Protein AF-A0A7Y5WNV5-F1 (afdb_monomer_lite)

Radius of gyration: 14.69 Å; chains: 1; bounding box: 29×34×46 Å

Structure (mmCIF, N/CA/C/O backbone):
data_AF-A0A7Y5WNV5-F1
#
_entry.id   AF-A0A7Y5WNV5-F1
#
loop_
_atom_site.group_PDB
_atom_site.id
_atom_site.type_symbol
_atom_site.label_atom_id
_atom_site.label_alt_id
_atom_site.label_comp_id
_atom_site.label_asym_id
_atom_site.label_entity_id
_atom_site.label_seq_id
_atom_site.pdbx_PDB_ins_code
_atom_site.Cartn_x
_atom_site.Cartn_y
_atom_site.Cartn_z
_atom_site.occupancy
_atom_site.B_iso_or_equiv
_atom_site.auth_seq_id
_atom_site.auth_comp_id
_atom_site.auth_asym_id
_atom_site.auth_atom_id
_atom_site.pdbx_PDB_model_num
ATOM 1 N N . MET A 1 1 ? -10.266 -18.840 -5.590 1.00 40.28 1 MET A N 1
ATOM 2 C CA . MET A 1 1 ? -8.909 -18.914 -4.999 1.00 40.28 1 MET A CA 1
ATOM 3 C C . MET A 1 1 ? -8.563 -17.548 -4.424 1.00 40.28 1 MET A C 1
ATOM 5 O O . MET A 1 1 ? -8.606 -16.576 -5.164 1.00 40.28 1 MET A O 1
ATOM 9 N N . ALA A 1 2 ? -8.298 -17.426 -3.120 1.00 50.06 2 ALA A N 1
ATOM 10 C CA . ALA A 1 2 ? -7.896 -16.140 -2.549 1.00 50.06 2 ALA A CA 1
ATOM 11 C C . ALA A 1 2 ? -6.493 -15.791 -3.063 1.00 50.06 2 ALA A C 1
ATOM 13 O O . ALA A 1 2 ? -5.511 -16.406 -2.644 1.00 50.06 2 ALA A O 1
ATOM 14 N N . HIS A 1 3 ? -6.394 -14.840 -3.994 1.00 60.91 3 HIS A N 1
ATOM 15 C CA . HIS A 1 3 ? -5.102 -14.338 -4.445 1.00 60.91 3 HIS A CA 1
ATOM 16 C C . HIS A 1 3 ? -4.346 -13.785 -3.230 1.00 60.91 3 HIS A C 1
ATOM 18 O O . HIS A 1 3 ? -4.773 -12.824 -2.588 1.00 60.91 3 HIS A O 1
ATOM 24 N N . ARG A 1 4 ? -3.244 -14.446 -2.861 1.00 83.06 4 ARG A N 1
ATOM 25 C CA . ARG A 1 4 ? -2.342 -13.962 -1.816 1.00 83.06 4 ARG A CA 1
ATOM 26 C C . ARG A 1 4 ? -1.481 -12.859 -2.417 1.00 83.06 4 ARG A C 1
ATOM 28 O O . ARG A 1 4 ? -0.766 -13.098 -3.386 1.00 83.06 4 ARG A O 1
ATOM 35 N N . PHE A 1 5 ? -1.549 -11.665 -1.838 1.00 89.06 5 PHE A N 1
ATOM 36 C CA . PHE A 1 5 ? -0.696 -10.549 -2.236 1.00 89.06 5 PHE A CA 1
ATOM 37 C C . PHE A 1 5 ? 0.615 -10.579 -1.454 1.00 89.06 5 PHE A C 1
ATOM 39 O O . PHE A 1 5 ? 0.643 -10.871 -0.258 1.00 89.06 5 PHE A O 1
ATOM 46 N N . ALA A 1 6 ? 1.712 -10.247 -2.118 1.00 89.44 6 ALA A N 1
ATOM 47 C CA . ALA A 1 6 ? 3.014 -10.122 -1.491 1.00 89.44 6 ALA A CA 1
ATOM 48 C C . ALA A 1 6 ? 3.327 -8.660 -1.163 1.00 89.44 6 ALA A C 1
ATOM 50 O O . ALA A 1 6 ? 2.856 -7.718 -1.802 1.00 89.44 6 ALA A O 1
ATOM 51 N N . VAL A 1 7 ? 4.206 -8.457 -0.185 1.00 89.94 7 VAL A N 1
ATOM 52 C CA . VAL A 1 7 ? 4.776 -7.134 0.079 1.00 89.94 7 VAL A CA 1
ATOM 53 C C . VAL A 1 7 ? 5.464 -6.608 -1.182 1.00 89.94 7 VAL A C 1
ATOM 55 O O . VAL A 1 7 ? 6.243 -7.316 -1.817 1.00 89.94 7 VAL A O 1
ATOM 58 N N . GLY A 1 8 ? 5.191 -5.356 -1.538 1.00 90.19 8 GLY A N 1
ATOM 59 C CA . GLY A 1 8 ? 5.685 -4.720 -2.756 1.00 90.19 8 GLY A CA 1
ATOM 60 C C . GLY A 1 8 ? 4.746 -4.827 -3.957 1.00 90.19 8 GLY A C 1
ATOM 61 O O . GLY A 1 8 ? 4.956 -4.078 -4.909 1.00 90.19 8 GLY A O 1
ATOM 62 N N . ASP A 1 9 ? 3.707 -5.666 -3.900 1.00 91.31 9 ASP A N 1
ATOM 63 C CA . ASP A 1 9 ? 2.714 -5.758 -4.973 1.00 91.31 9 ASP A CA 1
ATOM 64 C C . ASP A 1 9 ? 1.908 -4.468 -5.110 1.00 91.31 9 ASP A C 1
ATOM 66 O O . ASP A 1 9 ? 1.569 -3.812 -4.116 1.00 91.31 9 ASP A O 1
ATOM 70 N N . C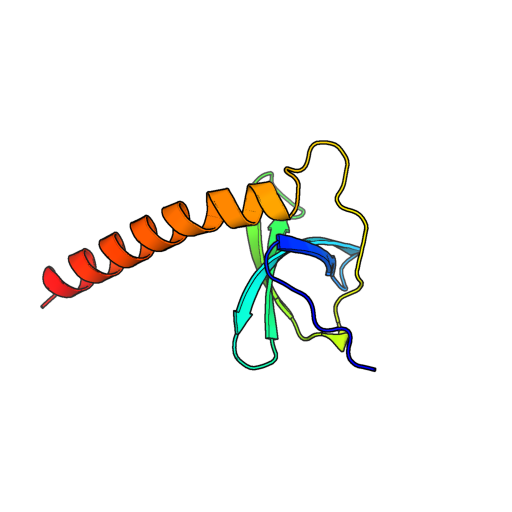YS A 1 10 ? 1.576 -4.138 -6.357 1.00 93.06 10 CYS A N 1
ATOM 71 C CA . CYS A 1 10 ? 0.638 -3.081 -6.692 1.00 93.06 10 CYS A CA 1
ATOM 72 C C . CYS A 1 10 ? -0.783 -3.647 -6.734 1.00 93.06 10 CYS A C 1
ATOM 74 O O . CYS A 1 10 ? -1.047 -4.689 -7.338 1.00 93.06 10 CYS A O 1
ATOM 76 N N . VAL A 1 11 ? -1.690 -2.971 -6.036 1.00 94.44 11 VAL A N 1
ATOM 77 C CA . VAL A 1 11 ? -3.082 -3.395 -5.880 1.00 94.44 11 VAL A CA 1
ATOM 78 C C . VAL A 1 11 ? -4.011 -2.208 -6.070 1.00 94.44 11 VAL A C 1
ATOM 80 O O . VAL A 1 11 ? -3.694 -1.092 -5.657 1.00 94.44 11 VAL A O 1
ATOM 83 N N . ARG A 1 12 ? -5.170 -2.443 -6.675 1.00 95.81 12 ARG A N 1
ATOM 84 C CA . ARG A 1 12 ? -6.290 -1.507 -6.668 1.00 95.81 12 ARG A CA 1
ATOM 85 C C . ARG A 1 12 ? -7.166 -1.805 -5.455 1.00 95.81 12 ARG A C 1
ATOM 87 O O . ARG A 1 12 ? -7.470 -2.965 -5.181 1.00 95.81 12 ARG A O 1
ATOM 94 N N . VAL A 1 13 ? -7.511 -0.754 -4.718 1.00 94.50 13 VAL A N 1
ATOM 95 C CA . VAL A 1 13 ? -8.405 -0.811 -3.553 1.00 94.50 13 VAL A CA 1
ATOM 96 C C . VAL A 1 13 ? -9.856 -0.513 -3.979 1.00 94.50 13 VAL A C 1
ATOM 98 O O . VAL A 1 13 ? -10.047 0.028 -5.073 1.00 94.50 13 VAL A O 1
ATOM 101 N N . PRO A 1 14 ? -10.877 -0.804 -3.147 1.00 93.50 14 PRO A N 1
ATOM 102 C CA . PRO A 1 14 ? -12.290 -0.677 -3.537 1.00 93.50 14 PRO A CA 1
ATOM 103 C C . PRO A 1 14 ? -12.700 0.726 -3.995 1.00 93.50 14 PRO A C 1
ATOM 105 O O . PRO A 1 14 ? -13.572 0.891 -4.836 1.00 93.50 14 PRO A O 1
ATOM 108 N N . ASP A 1 15 ? -12.028 1.753 -3.479 1.00 89.94 15 ASP A N 1
ATOM 109 C CA . ASP A 1 15 ? -12.285 3.148 -3.835 1.00 89.94 15 ASP A CA 1
ATOM 110 C C . ASP A 1 15 ? -11.659 3.590 -5.178 1.00 89.94 15 ASP A C 1
ATOM 112 O O . ASP A 1 15 ? -11.642 4.785 -5.494 1.00 89.94 15 ASP A O 1
ATOM 116 N N . GLY A 1 16 ? -11.104 2.643 -5.943 1.00 90.88 16 GLY A N 1
ATOM 117 C CA . GLY A 1 16 ? -10.516 2.841 -7.268 1.00 90.88 16 GLY A CA 1
ATOM 118 C C . GLY A 1 16 ? -9.044 3.259 -7.267 1.00 90.88 16 GLY A C 1
ATOM 119 O O . GLY A 1 16 ? -8.384 3.163 -8.308 1.00 90.88 16 GLY A O 1
ATOM 120 N N . ARG A 1 17 ? -8.484 3.676 -6.122 1.00 93.31 17 ARG A N 1
ATOM 121 C CA . ARG A 1 17 ? -7.073 4.078 -6.031 1.00 93.31 17 ARG A CA 1
ATOM 122 C C . ARG A 1 17 ? -6.132 2.892 -6.220 1.00 93.31 17 ARG A C 1
ATOM 124 O O . ARG A 1 17 ? -6.432 1.757 -5.851 1.00 93.31 17 ARG A O 1
ATOM 131 N N . VAL A 1 18 ? -4.938 3.184 -6.732 1.00 94.12 18 VAL A N 1
ATOM 132 C CA . VAL A 1 18 ? -3.824 2.232 -6.785 1.00 94.12 18 VAL A CA 1
ATOM 133 C C . VAL A 1 18 ? -2.924 2.448 -5.571 1.00 94.12 18 VAL A C 1
ATOM 135 O O . VAL A 1 18 ? -2.560 3.574 -5.226 1.00 94.12 18 VAL A O 1
ATOM 138 N N . GLY A 1 19 ? -2.573 1.354 -4.908 1.00 94.12 19 GLY A N 1
ATOM 139 C CA . GLY A 1 19 ? -1.699 1.328 -3.750 1.00 94.12 19 GLY A CA 1
ATOM 140 C C . GLY A 1 19 ? -0.651 0.234 -3.834 1.00 94.12 19 GLY A C 1
ATOM 141 O O . GLY A 1 19 ? -0.618 -0.568 -4.766 1.00 94.12 19 GLY A O 1
ATOM 142 N N . ARG A 1 20 ? 0.213 0.195 -2.819 1.00 94.19 20 ARG A N 1
ATOM 143 C CA . ARG A 1 20 ? 1.229 -0.850 -2.670 1.00 94.19 20 ARG A CA 1
ATOM 144 C C . ARG A 1 20 ? 1.143 -1.542 -1.329 1.00 94.19 20 ARG A C 1
ATOM 146 O O . ARG A 1 20 ? 1.081 -0.884 -0.289 1.00 94.19 20 ARG A O 1
ATOM 153 N N . VAL A 1 21 ? 1.202 -2.867 -1.351 1.00 93.12 21 VAL A N 1
ATOM 154 C CA . VAL A 1 21 ? 1.223 -3.682 -0.137 1.00 93.12 21 VAL A CA 1
ATOM 155 C C . VAL A 1 21 ? 2.527 -3.420 0.614 1.00 93.12 21 VAL A C 1
ATOM 157 O O . VAL A 1 21 ? 3.625 -3.691 0.127 1.00 93.12 21 VAL A O 1
ATOM 160 N N . ARG A 1 22 ? 2.411 -2.853 1.812 1.00 92.19 22 ARG A N 1
ATOM 161 C CA . ARG A 1 22 ? 3.525 -2.544 2.714 1.00 92.19 22 ARG A CA 1
ATOM 162 C C . ARG A 1 22 ? 3.824 -3.705 3.655 1.00 92.19 22 ARG A C 1
ATOM 164 O O . ARG A 1 22 ? 4.990 -3.945 3.950 1.00 92.19 22 ARG A O 1
ATOM 171 N N . ALA A 1 23 ? 2.785 -4.370 4.146 1.00 91.00 23 ALA A N 1
ATOM 172 C CA . ALA A 1 23 ? 2.881 -5.484 5.080 1.00 91.00 23 ALA A CA 1
ATOM 173 C C . ALA A 1 23 ? 1.659 -6.400 4.942 1.00 91.00 23 ALA A C 1
ATOM 175 O O . ALA A 1 23 ? 0.602 -5.967 4.477 1.00 91.00 23 ALA A 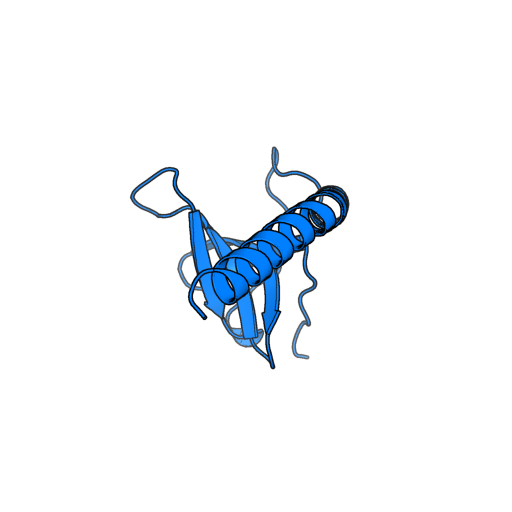O 1
ATOM 176 N N . VAL A 1 24 ? 1.821 -7.647 5.375 1.00 90.25 24 VAL A N 1
ATOM 177 C CA . VAL A 1 24 ? 0.733 -8.611 5.548 1.00 90.25 24 VAL A CA 1
ATOM 178 C C . VAL A 1 24 ? 0.578 -8.826 7.050 1.00 90.25 24 VAL A C 1
ATOM 180 O O . VAL A 1 24 ? 1.550 -9.156 7.726 1.00 90.25 24 VAL A O 1
ATOM 183 N N . GLU A 1 25 ? -0.617 -8.581 7.571 1.00 87.56 25 GLU A N 1
ATOM 184 C CA . GLU A 1 25 ? -0.952 -8.636 8.994 1.00 87.56 25 GLU A CA 1
ATOM 185 C C . GLU A 1 25 ? -2.155 -9.572 9.156 1.00 87.56 25 GLU A C 1
ATOM 187 O O . GLU A 1 25 ? -3.235 -9.236 8.690 1.00 87.56 25 GLU A O 1
ATOM 192 N N . THR A 1 26 ? -1.972 -10.752 9.757 1.00 82.12 26 THR A N 1
ATOM 193 C CA . THR A 1 26 ? -3.015 -11.751 10.100 1.00 82.12 26 THR A CA 1
ATOM 194 C C . THR A 1 26 ? -4.260 -11.737 9.191 1.00 82.12 26 THR A C 1
ATOM 196 O O . THR A 1 26 ? -5.358 -11.361 9.598 1.00 82.12 26 THR A O 1
ATOM 199 N N . GLY A 1 27 ? -4.087 -12.111 7.918 1.00 83.50 27 GLY A N 1
ATOM 200 C CA . GLY A 1 27 ? -5.188 -12.217 6.943 1.00 83.50 27 GLY A CA 1
ATOM 201 C C . GLY A 1 27 ? -5.662 -10.894 6.321 1.00 83.50 27 GLY A C 1
ATOM 202 O O . GLY A 1 27 ? -6.542 -10.896 5.459 1.00 83.50 27 GLY A O 1
ATOM 203 N N . LYS A 1 28 ? -5.059 -9.771 6.709 1.00 92.31 28 LYS A N 1
ATOM 204 C CA . LYS A 1 28 ? -5.247 -8.441 6.130 1.00 92.31 28 LYS A CA 1
ATOM 205 C C . LYS A 1 28 ? -3.941 -7.928 5.521 1.00 92.31 28 LYS A C 1
ATOM 207 O O . LYS A 1 28 ? -2.837 -8.372 5.834 1.00 92.31 28 LYS A O 1
ATOM 212 N N . TYR A 1 29 ? -4.076 -6.953 4.642 1.00 94.06 29 TYR A N 1
ATOM 213 C CA . TYR A 1 29 ? -2.996 -6.343 3.890 1.00 94.06 29 TYR A CA 1
ATOM 214 C C . TYR A 1 29 ? -2.961 -4.865 4.210 1.00 94.06 29 TYR A C 1
ATOM 216 O O . TYR A 1 29 ? -3.942 -4.142 4.028 1.00 94.06 29 TYR A O 1
ATOM 224 N N . ARG A 1 30 ? -1.801 -4.407 4.669 1.00 94.75 30 ARG A N 1
ATOM 225 C CA . ARG A 1 30 ? -1.554 -2.994 4.899 1.00 94.75 30 ARG A CA 1
ATOM 226 C C . ARG A 1 30 ? -1.106 -2.363 3.595 1.00 94.75 30 ARG A C 1
ATOM 228 O O . ARG A 1 30 ? 0.036 -2.546 3.174 1.00 94.75 30 ARG A O 1
ATOM 235 N N . VAL A 1 31 ? -1.991 -1.614 2.956 1.00 94.81 31 VAL A N 1
ATOM 236 C CA . VAL A 1 31 ? -1.767 -1.000 1.646 1.00 94.81 31 VAL A CA 1
ATOM 237 C C . VAL A 1 31 ? -1.473 0.483 1.817 1.00 94.81 31 VAL A C 1
ATOM 239 O O . VAL A 1 31 ? -2.245 1.218 2.425 1.00 94.81 31 VAL A O 1
ATOM 242 N N . ARG A 1 32 ? -0.346 0.944 1.273 1.00 94.69 32 ARG A N 1
ATOM 243 C CA . ARG A 1 32 ? -0.014 2.366 1.172 1.00 94.69 32 ARG A CA 1
ATOM 244 C C . ARG A 1 32 ? -0.690 2.944 -0.066 1.00 94.69 32 ARG A C 1
ATOM 246 O O . ARG A 1 32 ? -0.367 2.523 -1.174 1.00 94.69 32 ARG A O 1
ATOM 253 N N . VAL A 1 33 ? -1.562 3.924 0.122 1.00 94.44 33 VAL A N 1
ATOM 254 C CA . VAL A 1 33 ? -2.247 4.659 -0.953 1.00 94.44 33 VAL A CA 1
ATOM 255 C C . VAL A 1 33 ? -2.002 6.157 -0.793 1.00 94.44 33 VAL A C 1
ATOM 257 O O . VAL A 1 33 ? -1.791 6.644 0.321 1.00 94.44 33 VAL A O 1
ATOM 260 N N . GLN A 1 34 ? -2.036 6.901 -1.893 1.00 93.31 34 GLN A N 1
ATOM 261 C CA . GLN A 1 34 ? -2.065 8.362 -1.841 1.00 93.31 34 GLN A CA 1
ATOM 262 C C . GLN A 1 34 ? -3.449 8.841 -1.373 1.00 93.31 34 GLN A C 1
ATOM 264 O O . GLN A 1 34 ? -4.472 8.212 -1.673 1.00 93.31 34 GLN A O 1
ATOM 269 N N . ARG A 1 35 ? -3.503 9.927 -0.595 1.00 92.75 35 ARG A N 1
ATOM 270 C CA . ARG A 1 35 ? -4.775 10.560 -0.216 1.00 92.75 35 ARG A CA 1
ATOM 271 C C . ARG A 1 35 ? -5.435 11.181 -1.451 1.00 92.75 35 ARG A C 1
ATOM 273 O O . ARG A 1 35 ? -4.749 11.632 -2.356 1.00 92.75 35 ARG A O 1
ATOM 280 N N . ARG A 1 36 ? -6.770 11.226 -1.486 1.00 88.00 36 ARG A N 1
ATOM 281 C CA . ARG A 1 36 ? -7.497 11.882 -2.592 1.00 88.00 36 ARG A CA 1
ATOM 282 C C . ARG A 1 36 ? -7.282 13.395 -2.598 1.00 88.00 36 ARG A C 1
ATOM 284 O O . ARG A 1 36 ? -7.171 13.999 -3.652 1.00 88.00 36 ARG A O 1
ATOM 291 N N . THR A 1 37 ? -7.197 13.984 -1.411 1.00 89.81 37 THR A N 1
ATOM 292 C CA . THR A 1 37 ? -7.143 15.435 -1.211 1.00 89.81 37 THR A CA 1
ATOM 293 C C . THR A 1 37 ? -5.724 15.993 -1.127 1.00 89.81 37 THR A C 1
ATOM 295 O O . THR A 1 37 ? -5.556 17.201 -1.017 1.00 89.81 37 THR A O 1
ATOM 298 N N . SER A 1 38 ? -4.680 15.153 -1.135 1.00 90.69 38 SER A N 1
ATOM 299 C CA . SER A 1 38 ? -3.303 15.636 -0.998 1.00 90.69 38 SER A CA 1
ATOM 300 C C . SER A 1 38 ? -2.253 14.670 -1.545 1.00 90.69 38 SER A C 1
ATOM 302 O O . SER A 1 38 ? -2.501 13.491 -1.794 1.00 90.69 38 SER A O 1
ATOM 304 N N . LYS A 1 39 ? -1.018 15.166 -1.688 1.00 88.62 39 LYS A N 1
ATOM 305 C CA . LYS A 1 39 ? 0.155 14.364 -2.082 1.00 88.62 39 LYS A CA 1
ATOM 306 C C . LYS A 1 39 ? 0.688 13.467 -0.957 1.00 88.62 39 LYS A C 1
ATOM 308 O O . LYS A 1 39 ? 1.670 12.745 -1.141 1.00 88.62 39 LYS A O 1
ATOM 313 N N . THR A 1 40 ? 0.072 13.502 0.226 1.00 91.56 40 THR A N 1
ATOM 314 C CA . THR A 1 40 ? 0.497 12.650 1.335 1.00 91.56 40 THR A CA 1
ATOM 315 C C . THR A 1 40 ? -0.044 11.236 1.169 1.00 91.56 40 THR A C 1
ATOM 317 O O . THR A 1 40 ? -0.958 10.957 0.390 1.00 91.56 40 THR A O 1
ATOM 320 N N . HIS A 1 41 ? 0.572 10.304 1.888 1.00 92.44 41 HIS A N 1
ATOM 321 C CA . HIS A 1 41 ? 0.200 8.899 1.836 1.00 92.44 41 HIS A CA 1
ATOM 322 C C . HIS A 1 41 ? -0.528 8.505 3.117 1.00 92.44 41 HIS A C 1
ATOM 324 O O . HIS A 1 41 ? -0.256 9.034 4.194 1.00 92.44 41 HIS A O 1
ATOM 330 N N . GLN A 1 42 ? -1.422 7.534 3.002 1.00 94.75 42 GLN A N 1
ATOM 331 C CA . GLN A 1 42 ? -2.069 6.874 4.127 1.00 94.75 42 GLN A CA 1
ATOM 332 C C . GLN A 1 42 ? -1.941 5.359 3.988 1.00 94.75 42 GLN A C 1
ATOM 334 O O . GLN A 1 42 ? -1.608 4.841 2.919 1.00 94.75 42 GLN A O 1
ATOM 339 N N . PHE A 1 43 ? -2.212 4.654 5.080 1.00 94.50 43 PHE A N 1
ATOM 340 C CA . PHE A 1 43 ? -2.292 3.202 5.083 1.00 94.50 43 PHE A CA 1
ATOM 341 C C . PHE A 1 43 ? -3.744 2.776 5.253 1.00 94.50 43 PHE A C 1
ATOM 343 O O . PHE A 1 43 ? -4.441 3.302 6.115 1.00 94.50 43 PHE A O 1
ATOM 350 N N . LEU A 1 44 ? -4.170 1.829 4.430 1.00 94.38 44 LEU A N 1
ATOM 351 C CA . LEU A 1 44 ? -5.435 1.121 4.560 1.00 94.38 44 LEU A CA 1
ATOM 352 C C . LEU A 1 44 ? -5.150 -0.319 4.968 1.00 94.38 44 LEU A C 1
ATOM 354 O O . LEU A 1 44 ? -4.122 -0.874 4.578 1.00 94.38 44 LEU A O 1
ATOM 358 N N . LEU A 1 45 ? -6.049 -0.915 5.741 1.00 95.12 45 LEU A N 1
ATOM 359 C CA . LEU A 1 45 ? -5.971 -2.315 6.132 1.00 95.12 45 LEU A CA 1
ATOM 360 C C . LEU A 1 45 ? -7.155 -3.048 5.499 1.00 95.12 45 LEU A C 1
ATOM 362 O O . LEU A 1 45 ? -8.288 -2.842 5.917 1.00 95.12 45 LEU A O 1
ATOM 366 N N . LEU A 1 46 ? -6.884 -3.858 4.478 1.00 93.94 46 LEU A N 1
ATOM 367 C CA . LEU A 1 46 ? -7.902 -4.468 3.612 1.00 93.94 46 LEU A CA 1
ATOM 368 C C . LEU A 1 46 ? -7.712 -5.983 3.533 1.00 93.94 46 LEU A C 1
ATOM 370 O O . LEU A 1 46 ? -6.600 -6.482 3.700 1.00 93.94 46 LEU A O 1
ATOM 374 N N . ARG A 1 47 ? -8.778 -6.738 3.286 1.00 93.06 47 ARG A N 1
ATOM 375 C CA . ARG A 1 47 ? -8.732 -8.192 3.070 1.00 93.06 47 ARG A CA 1
ATOM 376 C C . ARG A 1 47 ? -8.357 -8.510 1.621 1.00 93.06 47 ARG A C 1
ATOM 378 O O . ARG A 1 47 ? -8.518 -7.680 0.735 1.00 93.06 47 ARG A O 1
ATOM 385 N N . ALA A 1 48 ? -7.899 -9.739 1.359 1.00 90.19 48 ALA A N 1
ATOM 386 C CA . ALA A 1 48 ? -7.557 -10.173 -0.005 1.00 90.19 48 ALA A CA 1
ATOM 387 C C . ALA A 1 48 ? -8.722 -9.996 -0.993 1.00 90.19 48 ALA A C 1
ATOM 389 O O . ALA A 1 48 ? -8.496 -9.561 -2.112 1.00 90.19 48 ALA A O 1
ATOM 390 N N . GLY A 1 49 ? -9.955 -10.304 -0.576 1.00 90.19 49 GLY A N 1
ATOM 391 C CA . GLY A 1 49 ? -11.136 -10.194 -1.443 1.00 90.19 49 GLY A CA 1
ATOM 392 C C . GLY A 1 49 ? -11.514 -8.760 -1.825 1.00 90.19 49 GLY A C 1
ATOM 393 O O . GLY A 1 49 ? -12.261 -8.565 -2.771 1.00 90.19 49 GLY A O 1
ATOM 394 N N . GLU A 1 50 ? -10.985 -7.760 -1.117 1.00 90.69 50 GLU A N 1
ATOM 395 C CA . GLU A 1 50 ? -11.222 -6.339 -1.401 1.00 90.69 50 GLU A CA 1
ATOM 396 C C . GLU A 1 50 ? -10.163 -5.751 -2.345 1.00 90.69 50 GLU A C 1
ATOM 398 O O . GLU A 1 50 ? -10.252 -4.595 -2.755 1.00 90.69 50 GLU A O 1
ATOM 403 N N . LEU A 1 51 ? -9.118 -6.520 -2.655 1.00 93.00 51 LEU A N 1
ATOM 404 C CA . LEU A 1 51 ? -7.977 -6.068 -3.432 1.00 93.00 51 LEU A CA 1
ATOM 405 C C . LEU A 1 51 ? -7.975 -6.730 -4.801 1.00 93.00 51 LEU A C 1
ATOM 407 O O . LEU A 1 51 ? -8.201 -7.928 -4.940 1.00 93.00 51 LEU A O 1
ATOM 411 N N . SER A 1 52 ? -7.635 -5.946 -5.816 1.00 93.50 52 SER A N 1
ATOM 412 C CA . SER A 1 52 ? -7.379 -6.453 -7.163 1.00 93.50 52 SER A CA 1
ATOM 413 C C . SER A 1 52 ? -5.916 -6.244 -7.512 1.00 93.50 52 SER A C 1
ATOM 415 O O . SER A 1 52 ? -5.384 -5.150 -7.310 1.00 93.50 52 SER A O 1
ATOM 417 N N . ARG A 1 53 ? -5.239 -7.275 -8.029 1.00 91.69 53 ARG A N 1
ATOM 418 C CA . ARG A 1 53 ? -3.855 -7.117 -8.492 1.00 91.69 53 ARG A CA 1
ATOM 419 C C . ARG A 1 53 ? -3.844 -6.234 -9.730 1.00 91.69 53 ARG A C 1
ATOM 421 O O . ARG A 1 53 ? -4.672 -6.413 -10.615 1.00 91.69 53 ARG A O 1
ATOM 428 N N . VAL A 1 54 ? -2.905 -5.300 -9.785 1.00 92.69 54 VAL A N 1
ATOM 429 C CA . VAL A 1 54 ? -2.698 -4.449 -10.958 1.00 92.69 54 VAL A CA 1
ATOM 430 C C . VAL A 1 54 ? -1.219 -4.371 -11.280 1.00 92.69 54 VAL A C 1
ATOM 432 O O . VAL A 1 54 ? -0.366 -4.561 -10.408 1.00 92.69 54 VAL A O 1
ATOM 435 N N . GLU A 1 55 ? -0.914 -4.055 -12.531 1.00 89.88 55 GLU A N 1
ATOM 436 C CA . GLU A 1 55 ? 0.442 -3.687 -12.901 1.00 89.88 55 GLU A CA 1
ATOM 437 C C . GLU A 1 55 ? 0.869 -2.425 -12.155 1.00 89.88 55 GLU A C 1
ATOM 439 O O . GLU A 1 55 ? 0.074 -1.523 -11.867 1.00 89.88 55 GLU A O 1
ATOM 444 N N . CYS A 1 56 ? 2.148 -2.371 -11.799 1.00 88.19 56 CYS A N 1
ATOM 445 C CA . CYS A 1 56 ? 2.676 -1.195 -11.139 1.00 88.19 56 CYS A CA 1
ATOM 446 C C . CYS A 1 56 ? 2.708 -0.017 -12.122 1.00 88.19 56 CYS A C 1
ATOM 448 O O . CYS A 1 56 ? 3.296 -0.156 -13.195 1.00 88.19 56 CYS A O 1
ATOM 450 N N . PRO A 1 57 ? 2.126 1.145 -11.766 1.00 87.50 57 PRO A N 1
ATOM 451 C CA . PRO A 1 57 ? 2.115 2.296 -12.657 1.00 87.50 57 PRO A CA 1
ATOM 452 C C . PRO A 1 57 ? 3.528 2.738 -13.045 1.00 87.50 57 PRO A C 1
ATOM 454 O O . PRO A 1 57 ? 4.467 2.645 -12.246 1.00 87.50 57 PRO A O 1
ATOM 457 N N . ARG A 1 58 ? 3.670 3.285 -14.259 1.00 84.94 58 ARG A N 1
ATOM 458 C CA . ARG A 1 58 ? 4.933 3.877 -14.721 1.00 84.94 58 ARG A CA 1
ATOM 459 C C . ARG A 1 58 ? 5.420 4.947 -13.735 1.00 84.94 58 ARG A C 1
ATOM 461 O O . ARG A 1 58 ? 4.628 5.711 -13.187 1.00 84.94 58 ARG A O 1
ATOM 468 N N . GLY A 1 59 ? 6.727 4.958 -13.473 1.00 84.56 59 GLY A N 1
ATOM 469 C CA . GLY A 1 59 ? 7.362 5.836 -12.482 1.00 84.56 59 GLY A CA 1
ATOM 470 C C . GLY A 1 59 ? 7.365 5.297 -11.046 1.00 84.56 59 GLY A C 1
ATOM 471 O O . GLY A 1 59 ? 8.013 5.877 -10.176 1.00 84.56 59 GLY A O 1
ATOM 472 N N . TRP A 1 60 ? 6.700 4.170 -10.768 1.00 86.44 60 TRP A N 1
ATOM 473 C CA . TRP A 1 60 ? 6.841 3.493 -9.481 1.00 86.44 60 TRP A CA 1
ATOM 474 C C . TRP A 1 60 ? 8.074 2.596 -9.497 1.00 86.44 60 TRP A C 1
ATOM 476 O O . TRP A 1 60 ? 8.314 1.855 -10.447 1.00 86.44 60 TRP A O 1
ATOM 486 N N . MET A 1 61 ? 8.823 2.599 -8.395 1.00 84.19 61 MET A N 1
ATOM 487 C CA . MET A 1 61 ? 9.909 1.641 -8.196 1.00 84.19 61 MET A CA 1
ATOM 488 C C . MET A 1 61 ? 9.381 0.207 -8.338 1.00 84.19 61 MET A C 1
ATOM 490 O O . MET A 1 61 ? 8.288 -0.106 -7.850 1.00 84.19 61 MET A O 1
ATOM 494 N N . SER A 1 62 ? 10.161 -0.680 -8.959 1.00 85.00 62 SER A N 1
ATOM 495 C CA . SER A 1 62 ? 9.777 -2.085 -9.131 1.00 85.00 62 SER A CA 1
ATOM 496 C C . SER A 1 62 ? 9.410 -2.744 -7.788 1.00 85.00 62 SER A C 1
ATOM 498 O O . SER A 1 62 ? 9.855 -2.287 -6.723 1.00 85.00 62 SER A O 1
ATOM 500 N N . PRO A 1 63 ? 8.572 -3.795 -7.783 1.00 84.19 63 PRO A N 1
ATOM 501 C CA . PRO A 1 63 ? 8.258 -4.537 -6.563 1.00 84.19 63 PRO A CA 1
ATOM 502 C C . PRO A 1 63 ? 9.518 -4.963 -5.795 1.00 84.19 63 PRO A C 1
ATOM 504 O O . PRO A 1 63 ? 9.598 -4.749 -4.584 1.00 84.19 63 PRO A O 1
ATOM 507 N N . ASP A 1 64 ? 10.542 -5.457 -6.494 1.00 83.81 64 ASP A N 1
ATOM 508 C CA . ASP A 1 64 ? 11.794 -5.902 -5.876 1.00 83.81 64 ASP A CA 1
ATOM 509 C C . ASP A 1 64 ? 12.656 -4.756 -5.356 1.00 83.81 64 ASP A C 1
ATOM 511 O O . ASP A 1 64 ? 13.158 -4.831 -4.231 1.00 83.81 64 ASP A O 1
ATOM 515 N N . GLY A 1 65 ? 12.762 -3.654 -6.106 1.00 84.00 65 GLY A N 1
ATOM 516 C CA . GLY A 1 65 ? 13.425 -2.442 -5.622 1.00 84.00 65 GLY A CA 1
ATOM 517 C C . GLY A 1 65 ? 12.770 -1.928 -4.339 1.00 84.00 65 GLY A C 1
ATOM 518 O O . GLY A 1 65 ? 13.444 -1.599 -3.362 1.00 84.00 65 GLY A O 1
ATOM 519 N N . TYR A 1 66 ? 11.438 -1.976 -4.278 1.00 84.56 66 TYR A N 1
ATOM 520 C CA . TYR A 1 66 ? 10.695 -1.596 -3.083 1.00 84.56 66 TYR A CA 1
ATOM 521 C C . TYR A 1 66 ? 10.916 -2.530 -1.911 1.00 84.56 66 TYR A C 1
ATOM 523 O O . TYR A 1 66 ? 11.099 -2.046 -0.798 1.00 84.56 66 TYR A O 1
ATOM 531 N N . ARG A 1 67 ? 10.944 -3.846 -2.129 1.00 82.88 67 ARG A N 1
ATOM 532 C CA . ARG A 1 67 ? 11.278 -4.816 -1.076 1.00 82.88 67 ARG A CA 1
ATOM 533 C C . ARG A 1 67 ? 12.681 -4.560 -0.518 1.00 82.88 67 ARG A C 1
ATOM 535 O O . ARG A 1 67 ? 12.857 -4.584 0.701 1.00 82.88 67 ARG A O 1
ATOM 542 N N . ARG A 1 68 ? 13.659 -4.261 -1.383 1.00 85.44 68 ARG A N 1
ATOM 543 C CA . ARG A 1 68 ? 15.031 -3.910 -0.975 1.00 85.44 68 ARG A CA 1
ATOM 544 C C . ARG A 1 68 ? 15.072 -2.623 -0.156 1.00 85.44 68 ARG A C 1
ATOM 546 O O . ARG A 1 68 ? 15.675 -2.628 0.908 1.00 85.44 68 ARG A O 1
ATOM 553 N N . TYR A 1 69 ? 14.380 -1.570 -0.590 1.00 85.44 69 TYR A N 1
ATOM 554 C CA . TYR A 1 69 ? 14.257 -0.309 0.154 1.00 85.44 69 TYR A CA 1
ATOM 555 C C . TYR A 1 69 ? 13.509 -0.471 1.487 1.00 85.44 69 TYR A C 1
ATOM 557 O O . TYR A 1 69 ? 13.853 0.136 2.499 1.00 85.44 69 TYR A O 1
ATOM 565 N N . LEU A 1 70 ? 12.477 -1.311 1.507 1.00 84.75 70 LEU A N 1
ATOM 566 C CA . LEU A 1 70 ? 11.603 -1.506 2.655 1.00 84.75 70 LEU A CA 1
ATOM 567 C C . LEU A 1 70 ? 12.347 -2.062 3.873 1.00 84.75 70 LEU A C 1
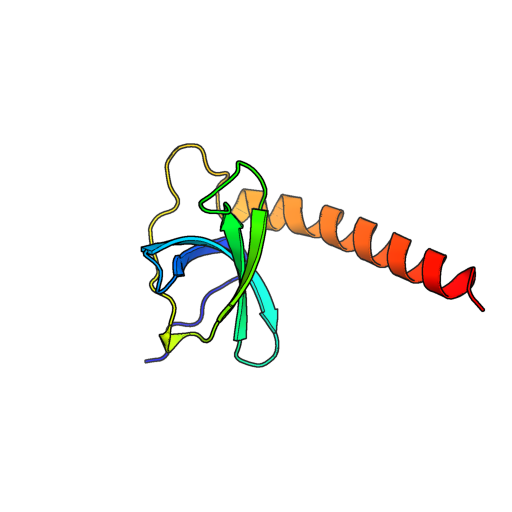ATOM 569 O O . LEU A 1 70 ? 12.100 -1.607 4.992 1.00 84.75 70 LEU A O 1
ATOM 573 N N . LYS A 1 71 ? 13.248 -3.028 3.659 1.00 83.38 71 LYS A N 1
ATOM 574 C CA . LYS A 1 71 ? 14.038 -3.674 4.718 1.00 83.38 71 LYS A CA 1
ATOM 575 C C . LYS A 1 71 ? 14.769 -2.660 5.621 1.00 83.38 71 LYS A C 1
ATOM 577 O O . LYS A 1 71 ? 14.478 -2.646 6.820 1.00 83.38 71 LYS A O 1
ATOM 582 N N . PRO A 1 72 ? 15.649 -1.777 5.105 1.00 86.62 72 PRO A N 1
ATOM 583 C CA . PRO A 1 72 ? 16.345 -0.795 5.930 1.00 86.62 72 PRO A CA 1
ATOM 584 C C . PRO A 1 72 ? 15.393 0.248 6.523 1.00 86.62 72 PRO A C 1
ATOM 586 O O . PRO A 1 72 ? 15.591 0.662 7.666 1.00 86.62 72 PRO A O 1
ATOM 589 N N . THR A 1 73 ? 14.332 0.655 5.812 1.00 84.38 73 THR A N 1
ATOM 590 C CA . THR A 1 73 ? 13.343 1.591 6.372 1.00 84.38 73 THR A CA 1
ATOM 591 C C . THR A 1 73 ? 12.661 1.015 7.613 1.00 84.38 73 THR A C 1
ATOM 593 O O . THR A 1 73 ? 12.587 1.690 8.640 1.00 84.38 73 THR A O 1
ATOM 596 N N . LEU A 1 74 ? 12.181 -0.230 7.541 1.00 81.25 74 LEU A N 1
ATOM 597 C CA . LEU A 1 74 ? 11.536 -0.894 8.676 1.00 81.25 74 LEU A CA 1
ATOM 598 C C . LEU A 1 74 ? 12.520 -1.153 9.821 1.00 81.25 74 LEU A C 1
ATOM 600 O O . LEU A 1 74 ? 12.143 -1.001 10.980 1.00 81.25 74 LEU A O 1
ATOM 604 N N . ALA A 1 75 ? 13.777 -1.494 9.521 1.00 84.19 75 ALA A N 1
ATOM 605 C CA . ALA A 1 75 ? 14.812 -1.660 10.541 1.00 84.19 75 ALA A CA 1
ATOM 606 C C . ALA A 1 75 ? 15.051 -0.358 11.327 1.00 84.19 75 ALA A C 1
ATOM 608 O O . ALA A 1 75 ? 15.000 -0.364 12.559 1.00 84.19 75 ALA A O 1
ATOM 609 N N . LYS A 1 76 ? 15.214 0.776 10.627 1.00 86.19 76 LYS A N 1
ATOM 610 C CA . LYS A 1 76 ? 15.367 2.101 11.255 1.00 86.19 76 LYS A CA 1
ATOM 611 C C . LYS A 1 76 ? 14.146 2.481 12.094 1.00 86.19 76 LYS A C 1
ATOM 613 O O . LYS A 1 76 ? 14.297 3.010 13.192 1.00 86.19 76 LYS A O 1
ATOM 618 N N . GLN A 1 77 ? 12.940 2.198 11.603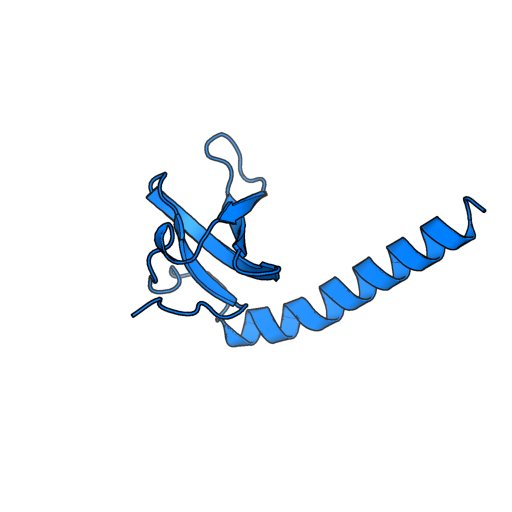 1.00 81.25 77 GLN A N 1
ATOM 619 C CA . GLN A 1 77 ? 11.706 2.473 12.338 1.00 81.25 77 GLN A CA 1
ATOM 620 C C . GLN A 1 77 ? 11.622 1.660 13.640 1.00 81.25 77 GLN A C 1
ATOM 622 O O . GLN A 1 77 ? 11.418 2.240 14.705 1.00 81.25 77 GLN A O 1
ATOM 627 N N . ARG A 1 78 ? 11.873 0.346 13.578 1.00 84.25 78 ARG A N 1
ATOM 628 C CA . ARG A 1 78 ? 11.895 -0.536 14.759 1.00 84.25 78 ARG A CA 1
ATOM 629 C 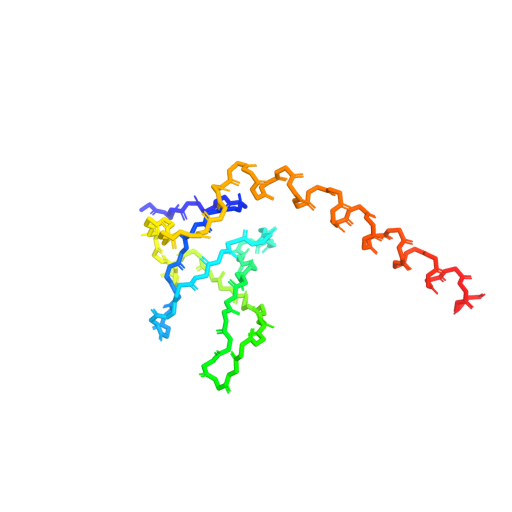C . ARG A 1 78 ? 12.947 -0.107 15.781 1.00 84.25 78 ARG A C 1
ATOM 631 O O . ARG A 1 78 ? 12.684 -0.148 16.979 1.00 84.25 78 ARG A O 1
ATOM 638 N N . ALA A 1 79 ? 14.126 0.324 15.328 1.00 83.94 79 ALA A N 1
ATOM 639 C CA . ALA A 1 79 ? 15.166 0.843 16.215 1.00 83.94 79 ALA A CA 1
ATOM 640 C C . ALA A 1 79 ? 14.684 2.085 16.986 1.00 83.94 79 ALA A C 1
ATOM 642 O O . ALA A 1 79 ? 14.831 2.143 18.204 1.00 83.94 79 ALA A O 1
ATOM 643 N N . ARG A 1 80 ? 14.022 3.033 16.305 1.00 82.38 80 ARG A N 1
ATOM 644 C CA . ARG A 1 80 ? 13.436 4.225 16.946 1.00 82.38 80 ARG A CA 1
ATOM 645 C C . ARG A 1 80 ? 12.356 3.867 17.962 1.00 82.38 80 ARG A C 1
ATOM 647 O O . ARG A 1 80 ? 12.348 4.426 19.054 1.00 82.38 80 ARG A O 1
ATOM 654 N N . GLU A 1 81 ? 11.471 2.930 17.630 1.00 81.38 81 GLU A N 1
ATOM 655 C CA . GLU A 1 81 ? 10.425 2.456 18.547 1.00 81.38 81 GLU A CA 1
ATOM 656 C C . GLU A 1 81 ? 11.026 1.828 19.812 1.00 81.38 81 GLU A C 1
ATOM 658 O O . GLU A 1 81 ? 10.582 2.135 20.920 1.00 81.38 81 GLU A O 1
ATOM 663 N N . ARG A 1 82 ? 12.088 1.022 19.671 1.00 80.50 82 ARG A N 1
ATOM 664 C CA . ARG A 1 82 ? 12.825 0.449 20.811 1.00 80.50 82 ARG A CA 1
ATOM 665 C C . ARG A 1 82 ? 13.462 1.528 21.686 1.00 80.50 82 ARG A C 1
ATOM 667 O O . ARG A 1 82 ? 13.320 1.468 22.904 1.00 80.50 82 ARG A O 1
ATOM 674 N N . THR A 1 83 ? 14.123 2.522 21.091 1.00 79.38 83 THR A N 1
ATOM 675 C CA . THR A 1 83 ? 14.731 3.635 21.841 1.00 79.38 83 THR A CA 1
ATOM 676 C C . THR A 1 83 ? 13.677 4.476 22.557 1.00 79.38 83 THR A C 1
ATOM 678 O O . THR A 1 83 ? 13.862 4.821 23.721 1.00 79.38 83 THR A O 1
ATOM 681 N N . ARG A 1 84 ? 12.539 4.758 21.908 1.00 78.69 84 ARG A N 1
ATOM 682 C CA . ARG A 1 84 ? 11.425 5.485 22.533 1.00 78.69 84 ARG A CA 1
ATOM 683 C C . ARG A 1 84 ? 10.858 4.718 23.728 1.00 78.69 84 ARG A C 1
ATOM 685 O O . ARG A 1 84 ? 10.631 5.315 24.771 1.00 78.69 84 ARG A O 1
ATOM 692 N N . LYS A 1 85 ? 10.697 3.397 23.602 1.00 74.12 85 LYS A N 1
ATOM 693 C CA . LYS A 1 85 ? 10.231 2.530 24.695 1.00 74.12 85 LYS A CA 1
ATOM 694 C C . LYS A 1 85 ? 11.218 2.467 25.869 1.00 74.12 85 LYS A C 1
ATOM 696 O O . LYS A 1 85 ? 10.779 2.311 26.997 1.00 74.12 85 LYS A O 1
ATOM 701 N N . LYS A 1 86 ? 12.526 2.600 25.613 1.00 67.50 86 LYS A N 1
ATOM 702 C CA . LYS A 1 86 ? 13.562 2.672 26.659 1.00 67.50 86 LYS A CA 1
ATOM 703 C C . LYS A 1 86 ? 13.612 4.015 27.396 1.00 67.50 86 LYS A C 1
ATOM 705 O O . LYS A 1 86 ? 14.011 4.022 28.544 1.00 67.50 86 LYS A O 1
ATOM 710 N N . ARG A 1 87 ? 13.268 5.131 26.740 1.00 65.00 87 ARG A N 1
ATOM 711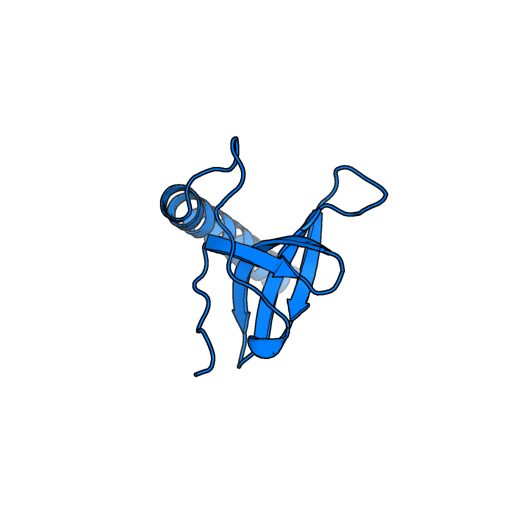 C CA . ARG A 1 87 ? 13.299 6.483 27.340 1.00 65.00 87 ARG A CA 1
ATOM 712 C C . ARG A 1 87 ? 12.032 6.861 28.110 1.00 65.00 87 ARG A C 1
ATOM 714 O O . ARG A 1 87 ? 12.073 7.795 28.893 1.00 65.00 87 ARG A O 1
ATOM 721 N N . GLY A 1 88 ? 10.911 6.199 27.832 1.00 57.88 88 GLY A N 1
ATOM 722 C CA . GLY A 1 88 ? 9.645 6.396 28.547 1.00 57.88 88 GLY A CA 1
ATOM 723 C C . GLY A 1 88 ? 9.399 5.364 29.649 1.00 57.88 88 GLY A C 1
ATOM 724 O O . GLY A 1 88 ? 8.242 5.122 29.976 1.00 57.88 88 GLY A O 1
ATOM 725 N N . ARG A 1 89 ? 10.453 4.696 30.126 1.00 49.50 89 ARG A N 1
ATOM 726 C CA . ARG A 1 89 ? 10.420 3.705 31.200 1.00 49.50 89 ARG A CA 1
ATOM 727 C C . ARG A 1 89 ? 11.429 4.095 32.264 1.00 49.50 89 ARG A C 1
ATOM 729 O O . ARG A 1 89 ? 12.471 4.653 31.858 1.00 49.50 89 ARG A O 1
#

pLDDT: mean 86.17, std 10.33, range [40.28, 95.81]

Secondary structure (DSSP, 8-state):
---PPPTT-EEE-TTS-EEEEEEEETTEEEEEEE-SSSS-EEEEEEEGGG-EE-PPPTTSPPHHHHHHHHHHHHHHHHHHHHHHHHHT-

Sequence (89 aa):
MAHRFAVGDCVRVPDGRVGRVRAVETGKYRVRVQRRTSKTHQFLLLRAGELSRVECPRGWMSPDGYRRYLKPTLAKQRARERTRKKRGR

Foldseek 3Di:
DQPDDDALFWKQAQVRFIWGFHDDDPQWTWTWTADPVDRDIDTDTGGSVRIDGDDDDPPDDHSVSCVVVSVVVVVVVVVVVVVVVVVVD